Protein AF-A0A7L5BRW3-F1 (afdb_monomer)

Structure (mmCIF, N/CA/C/O backbone):
data_AF-A0A7L5BRW3-F1
#
_entry.id   AF-A0A7L5BRW3-F1
#
loop_
_atom_site.group_PDB
_atom_site.id
_atom_site.type_symbol
_atom_site.label_atom_id
_atom_site.label_alt_id
_atom_site.label_comp_id
_atom_site.label_asym_id
_atom_site.label_entity_id
_atom_site.label_seq_id
_atom_site.pdbx_PDB_ins_code
_atom_site.Cartn_x
_atom_site.Cartn_y
_atom_site.Cartn_z
_atom_site.occupancy
_atom_site.B_iso_or_equiv
_atom_site.auth_seq_id
_atom_site.auth_comp_id
_atom_site.auth_asym_id
_atom_site.auth_atom_id
_atom_site.pdbx_PDB_model_num
ATOM 1 N N . MET A 1 1 ? -12.594 -6.196 -7.158 1.00 59.53 1 MET A N 1
ATOM 2 C CA . MET A 1 1 ? -11.151 -5.879 -7.228 1.00 59.53 1 MET A CA 1
ATOM 3 C C . MET A 1 1 ? -10.964 -4.821 -8.293 1.00 59.53 1 MET A C 1
ATOM 5 O O . MET A 1 1 ? -11.434 -5.030 -9.407 1.00 59.53 1 MET A O 1
ATOM 9 N N . THR A 1 2 ? -10.357 -3.687 -7.953 1.00 75.50 2 THR A N 1
ATOM 10 C CA . THR A 1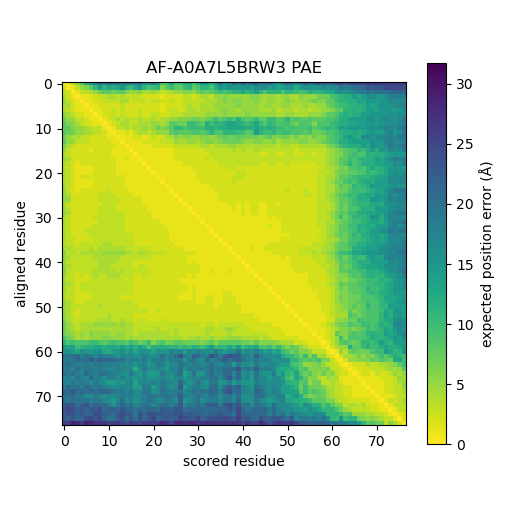 2 ? -10.106 -2.616 -8.923 1.00 75.50 2 THR A CA 1
ATOM 11 C C . THR A 1 2 ? -9.012 -3.056 -9.891 1.00 75.50 2 THR A C 1
ATOM 13 O O . THR A 1 2 ? -7.977 -3.567 -9.467 1.00 75.50 2 THR A O 1
ATOM 16 N N . LYS A 1 3 ? -9.256 -2.923 -11.197 1.00 86.88 3 LYS A N 1
ATOM 17 C CA . LYS A 1 3 ? -8.265 -3.264 -12.221 1.00 86.88 3 LYS A CA 1
ATOM 18 C C . LYS A 1 3 ? -7.205 -2.162 -12.262 1.00 86.88 3 LYS A C 1
ATOM 20 O O . LYS A 1 3 ? -7.539 -1.021 -12.562 1.00 86.88 3 LYS A O 1
ATOM 25 N N . VAL A 1 4 ? -5.953 -2.515 -11.980 1.00 92.75 4 VAL A N 1
ATOM 26 C CA . VAL A 1 4 ? -4.808 -1.602 -12.111 1.00 92.75 4 VAL A CA 1
ATOM 27 C C . VAL A 1 4 ? -4.523 -1.393 -13.599 1.00 92.75 4 VAL A C 1
ATOM 29 O O . VAL A 1 4 ? -4.483 -2.358 -14.368 1.00 92.75 4 VAL A O 1
ATOM 32 N N . LYS A 1 5 ? -4.384 -0.131 -14.013 1.00 93.44 5 LYS A N 1
ATOM 33 C CA . LYS A 1 5 ? -4.031 0.235 -15.389 1.00 93.44 5 LYS A CA 1
ATOM 34 C C . LYS A 1 5 ? -2.600 -0.225 -15.695 1.00 93.44 5 LYS A C 1
ATOM 36 O O . LYS A 1 5 ? -1.727 -0.143 -14.838 1.00 93.44 5 LYS A O 1
ATOM 41 N N . GLU A 1 6 ? -2.369 -0.712 -16.911 1.00 93.81 6 GLU A N 1
ATOM 42 C CA . GLU A 1 6 ? -1.018 -1.023 -17.387 1.00 93.81 6 GLU A CA 1
ATOM 43 C C . GLU A 1 6 ? -0.200 0.261 -17.627 1.00 93.81 6 GLU A C 1
ATOM 45 O O . GLU A 1 6 ? -0.789 1.311 -17.917 1.00 93.81 6 GLU A O 1
ATOM 50 N N . PRO A 1 7 ? 1.139 0.212 -17.491 1.00 95.12 7 PRO A N 1
ATOM 51 C CA . PRO A 1 7 ? 1.988 1.359 -17.800 1.00 95.12 7 PRO A CA 1
ATOM 52 C C . PRO A 1 7 ? 1.858 1.756 -19.275 1.00 95.12 7 PRO A C 1
ATOM 54 O O . PRO A 1 7 ? 1.562 0.917 -20.127 1.00 95.12 7 PRO A O 1
ATOM 57 N N . LEU A 1 8 ? 2.108 3.032 -19.586 1.00 91.31 8 LEU A N 1
ATOM 58 C CA . LEU A 1 8 ? 2.006 3.543 -20.960 1.00 91.31 8 LEU A CA 1
ATOM 59 C C . LEU A 1 8 ? 3.031 2.886 -21.891 1.00 91.31 8 LEU A C 1
ATOM 61 O O . LEU A 1 8 ? 2.709 2.568 -23.036 1.00 91.31 8 LEU A O 1
ATOM 65 N N . TRP A 1 9 ? 4.243 2.650 -21.380 1.00 91.88 9 TRP A N 1
ATOM 66 C CA . TRP A 1 9 ? 5.317 1.941 -22.071 1.00 91.88 9 TRP A CA 1
ATOM 67 C C . TRP A 1 9 ? 5.990 0.909 -21.150 1.00 91.88 9 TRP A C 1
ATOM 69 O O . TRP A 1 9 ? 6.004 1.094 -19.928 1.00 91.88 9 TRP A O 1
ATOM 79 N N . PRO A 1 10 ? 6.559 -0.180 -21.707 1.00 86.81 10 PRO A N 1
ATOM 80 C CA . PRO A 1 10 ? 7.269 -1.185 -20.913 1.00 86.81 10 PRO A CA 1
ATOM 81 C C . PRO A 1 10 ? 8.515 -0.623 -20.215 1.00 86.81 10 PRO A C 1
ATOM 83 O O . PRO A 1 10 ? 8.787 -0.981 -19.066 1.00 86.81 10 PRO A O 1
ATOM 86 N N . ASP A 1 11 ? 9.233 0.258 -20.915 1.00 91.19 11 ASP A N 1
ATOM 87 C CA . ASP A 1 11 ? 10.494 0.859 -20.482 1.00 91.19 11 ASP A CA 1
ATOM 88 C C . ASP A 1 11 ? 10.284 2.076 -19.567 1.00 91.19 11 ASP A C 1
ATOM 90 O O . ASP A 1 11 ? 9.160 2.512 -19.319 1.00 91.19 11 ASP A O 1
ATOM 94 N N . GLU A 1 12 ? 11.383 2.619 -19.043 1.00 89.88 12 GLU A N 1
ATOM 95 C CA . GLU A 1 12 ? 11.371 3.795 -18.174 1.00 89.88 12 GLU A CA 1
ATOM 96 C C . GLU A 1 12 ? 10.952 5.060 -18.940 1.00 89.88 12 GLU A C 1
ATOM 98 O O . GLU A 1 12 ? 11.406 5.311 -20.057 1.00 89.88 12 GLU A O 1
ATOM 103 N N . TYR A 1 13 ? 10.113 5.885 -18.315 1.00 94.88 13 TYR A N 1
ATOM 104 C CA . TYR A 1 13 ? 9.736 7.204 -18.816 1.00 94.88 13 TYR A CA 1
ATOM 105 C C . TYR A 1 13 ? 9.487 8.172 -17.654 1.00 94.88 13 TYR A C 1
ATOM 107 O O . TYR A 1 13 ? 9.205 7.703 -16.550 1.00 94.88 13 TYR A O 1
ATOM 115 N N . PRO A 1 14 ? 9.592 9.501 -17.871 1.00 95.31 14 PRO A N 1
ATOM 116 C CA . PRO A 1 14 ? 9.641 10.480 -16.780 1.00 95.31 14 PRO A CA 1
ATOM 117 C C . PRO A 1 14 ? 8.516 10.350 -15.746 1.00 95.31 14 PRO A C 1
ATOM 119 O O . PRO A 1 14 ? 8.779 10.405 -14.549 1.00 95.31 14 PRO A O 1
ATOM 122 N N . ASP A 1 15 ? 7.290 10.090 -16.204 1.00 96.19 15 ASP A N 1
ATOM 123 C CA . ASP A 1 15 ? 6.102 10.039 -15.346 1.00 96.19 15 ASP A CA 1
ATOM 124 C C . ASP A 1 15 ? 5.705 8.613 -14.931 1.00 96.19 15 ASP A C 1
ATOM 126 O O . ASP A 1 15 ? 4.663 8.412 -14.313 1.00 96.19 15 ASP A O 1
ATOM 130 N N . ARG A 1 16 ? 6.529 7.594 -15.215 1.00 95.62 16 ARG A N 1
ATOM 131 C CA . ARG A 1 16 ? 6.178 6.177 -14.985 1.00 95.62 16 ARG A CA 1
ATOM 132 C C . ARG A 1 16 ? 5.831 5.868 -13.536 1.00 95.62 16 ARG A C 1
ATOM 134 O O . ARG A 1 16 ? 4.954 5.048 -13.265 1.00 95.62 16 ARG A O 1
ATOM 141 N N . PHE A 1 17 ? 6.513 6.521 -12.599 1.00 95.06 17 PHE A N 1
ATOM 142 C CA . PHE A 1 17 ? 6.205 6.388 -11.180 1.00 95.06 17 PHE A CA 1
ATOM 143 C C . PHE A 1 17 ? 4.868 7.043 -10.816 1.00 95.06 17 PHE A C 1
ATOM 145 O O . PHE A 1 17 ? 4.076 6.429 -10.104 1.00 95.06 17 PHE A O 1
ATOM 152 N N . ILE A 1 18 ? 4.593 8.239 -11.342 1.00 96.19 18 ILE A N 1
ATOM 153 C CA . ILE A 1 18 ? 3.333 8.961 -11.114 1.00 96.19 18 ILE A CA 1
ATOM 154 C C . ILE A 1 18 ? 2.164 8.148 -11.681 1.00 96.19 18 ILE A C 1
ATOM 156 O O . ILE A 1 18 ? 1.206 7.873 -10.965 1.00 96.19 18 ILE A O 1
ATOM 160 N N . ASP A 1 19 ? 2.293 7.645 -12.910 1.00 96.44 19 ASP A N 1
ATOM 161 C CA . ASP A 1 19 ? 1.300 6.766 -13.537 1.00 96.44 19 ASP A CA 1
ATOM 162 C C . ASP A 1 19 ? 1.024 5.510 -12.699 1.00 96.44 19 ASP A C 1
ATOM 164 O O . ASP A 1 19 ? -0.118 5.062 -12.582 1.00 96.44 19 ASP A O 1
ATOM 168 N N . CYS A 1 20 ? 2.068 4.924 -12.104 1.00 95.62 20 CYS A N 1
ATOM 169 C CA . CYS A 1 20 ? 1.929 3.776 -11.213 1.00 95.62 20 CYS A CA 1
ATOM 170 C C . CYS A 1 20 ? 1.144 4.145 -9.943 1.00 9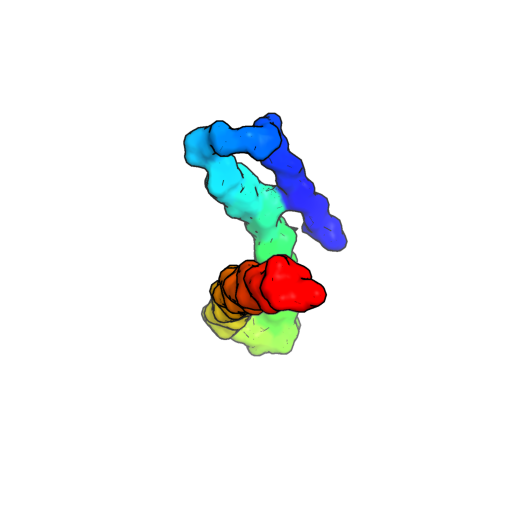5.62 20 CYS A C 1
ATOM 172 O O . CYS A 1 20 ? 0.241 3.407 -9.543 1.00 95.62 20 CYS A O 1
ATOM 174 N N . GLN A 1 21 ? 1.434 5.300 -9.333 1.00 96.25 21 GLN A N 1
ATOM 175 C CA . GLN A 1 21 ? 0.687 5.800 -8.175 1.00 96.25 21 GLN A CA 1
ATOM 176 C C . GLN A 1 21 ? -0.792 6.018 -8.517 1.00 96.25 21 GLN A C 1
ATOM 178 O O . GLN A 1 21 ? -1.665 5.538 -7.792 1.00 96.25 21 GLN A O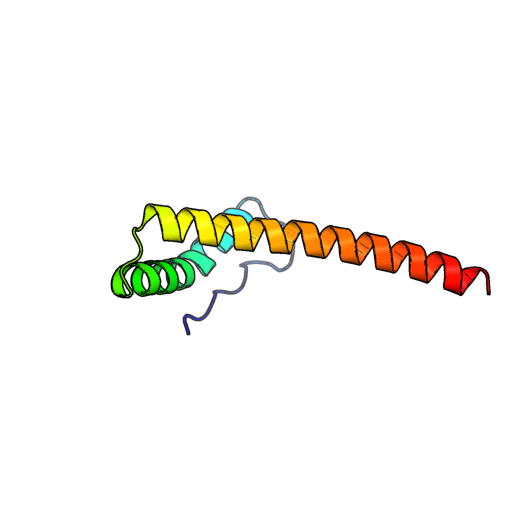 1
ATOM 183 N N . GLU A 1 22 ? -1.085 6.674 -9.641 1.00 95.88 22 GLU A N 1
ATOM 184 C CA . GLU A 1 22 ? -2.456 6.905 -10.105 1.00 95.88 22 GLU A CA 1
ATOM 185 C C . GLU A 1 22 ? -3.194 5.595 -10.401 1.00 95.88 22 GLU A C 1
ATOM 187 O O . GLU A 1 22 ? -4.360 5.439 -10.034 1.00 95.88 22 GLU A O 1
ATOM 192 N N . ALA A 1 23 ? -2.518 4.619 -11.013 1.00 96.31 23 ALA A N 1
ATOM 193 C CA . ALA A 1 23 ? -3.098 3.312 -11.307 1.00 96.31 23 ALA A CA 1
ATOM 194 C C . ALA A 1 23 ? -3.437 2.508 -10.038 1.00 96.31 23 ALA A C 1
ATOM 196 O O . ALA A 1 23 ? -4.387 1.717 -10.049 1.00 96.31 23 ALA A O 1
ATOM 197 N N . LEU A 1 24 ? -2.680 2.695 -8.952 1.00 96.44 24 LEU A N 1
ATOM 198 C CA . LEU A 1 24 ? -2.883 2.016 -7.668 1.00 96.44 24 LEU A CA 1
ATOM 199 C C . LEU A 1 24 ? -3.882 2.737 -6.751 1.00 96.44 24 LEU A C 1
ATOM 201 O O . LEU A 1 24 ? -4.547 2.072 -5.951 1.00 96.44 24 LEU A O 1
ATOM 205 N N . MET A 1 25 ? -4.028 4.059 -6.883 1.00 95.94 25 MET A N 1
ATOM 206 C CA . MET A 1 25 ? -4.849 4.902 -6.004 1.00 95.94 25 MET A CA 1
ATOM 207 C C . MET A 1 25 ? -6.277 4.368 -5.780 1.00 95.94 25 MET A C 1
ATOM 209 O O . MET A 1 25 ? -6.691 4.260 -4.625 1.00 95.94 25 MET A O 1
ATOM 213 N N . PRO A 1 26 ? -7.035 3.934 -6.807 1.00 95.88 26 PRO A N 1
ATOM 214 C CA . PRO A 1 26 ? -8.385 3.419 -6.584 1.00 95.88 26 PRO A CA 1
ATOM 215 C C . PRO A 1 26 ? -8.421 2.154 -5.714 1.00 95.88 26 PRO A C 1
ATOM 217 O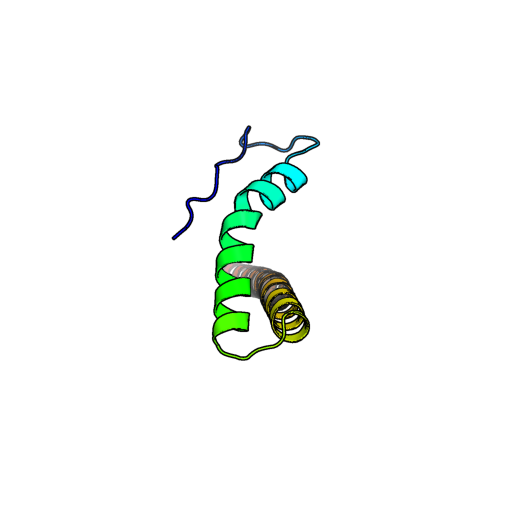 O . PRO A 1 26 ? -9.357 1.950 -4.948 1.00 95.88 26 PRO A O 1
ATOM 220 N N . GLY A 1 27 ? -7.421 1.275 -5.840 1.00 96.00 27 GLY A N 1
ATOM 221 C CA . GLY A 1 27 ? -7.312 0.076 -5.006 1.00 96.00 27 GLY A CA 1
ATOM 222 C C . GLY A 1 27 ? -6.904 0.409 -3.572 1.00 96.00 27 GLY A C 1
ATOM 223 O O . GLY A 1 27 ? -7.438 -0.181 -2.633 1.00 96.00 27 GLY A O 1
ATOM 224 N N . PHE A 1 28 ? -6.003 1.381 -3.413 1.00 95.94 28 PHE A N 1
ATOM 225 C CA . PHE A 1 28 ? -5.590 1.897 -2.112 1.00 95.94 28 PHE A CA 1
ATOM 226 C C . PHE A 1 28 ? -6.773 2.492 -1.337 1.00 95.94 28 PHE A C 1
ATOM 228 O O . PHE A 1 28 ? -7.000 2.097 -0.196 1.00 95.94 28 PHE A O 1
ATOM 235 N N . LEU A 1 29 ? -7.574 3.359 -1.969 1.00 96.62 29 LEU A N 1
ATOM 236 C CA . LEU A 1 29 ? -8.742 3.980 -1.333 1.00 96.62 29 LEU A CA 1
ATOM 237 C C . LEU A 1 29 ? -9.777 2.948 -0.883 1.00 96.62 29 LEU A C 1
ATOM 239 O O . LEU A 1 29 ? -10.240 3.015 0.248 1.00 96.62 29 LEU A O 1
ATOM 243 N N . VAL A 1 30 ? -10.073 1.936 -1.707 1.00 97.00 30 VAL A N 1
ATOM 244 C CA . VAL A 1 30 ? -10.999 0.853 -1.322 1.00 97.00 30 VAL A CA 1
ATOM 245 C C . VAL A 1 30 ? -10.518 0.119 -0.067 1.00 97.00 30 VAL A C 1
ATOM 247 O O . VAL A 1 30 ? -11.319 -0.225 0.802 1.00 97.00 30 VAL A O 1
ATOM 250 N N . LEU A 1 31 ? -9.213 -0.139 0.041 1.00 96.31 31 LEU A N 1
ATOM 251 C CA . LEU A 1 31 ? -8.648 -0.815 1.205 1.00 96.31 31 LEU A CA 1
ATOM 252 C C . LEU A 1 31 ? -8.651 0.089 2.445 1.00 96.31 31 LEU A C 1
ATOM 254 O O . LEU A 1 31 ? -8.990 -0.377 3.533 1.00 96.31 31 LEU A O 1
ATOM 258 N N . LEU A 1 32 ? -8.331 1.373 2.271 1.00 97.69 32 LEU A N 1
ATOM 259 C CA . LEU A 1 32 ? -8.366 2.379 3.330 1.00 97.69 32 LEU A CA 1
ATOM 260 C C . LEU A 1 32 ? -9.787 2.561 3.880 1.00 97.69 32 LEU A C 1
ATOM 262 O O . LEU A 1 32 ? -10.003 2.449 5.085 1.00 97.69 32 LEU A O 1
ATOM 266 N N . GLU A 1 33 ? -10.770 2.748 3.001 1.00 97.94 33 GLU A N 1
ATOM 267 C CA . GLU A 1 33 ? -12.188 2.849 3.356 1.00 97.94 33 GLU A CA 1
ATOM 268 C C . GLU A 1 33 ? -12.681 1.585 4.066 1.00 97.94 33 GLU A C 1
ATOM 270 O O . GLU A 1 33 ? -13.394 1.673 5.064 1.00 97.94 33 GLU A O 1
ATOM 275 N N . SER A 1 34 ? -12.263 0.400 3.607 1.00 98.12 34 SER A N 1
ATOM 276 C CA . SER A 1 34 ? -12.604 -0.865 4.266 1.00 98.12 34 SER A CA 1
ATOM 277 C C . SER A 1 34 ? -12.017 -0.966 5.676 1.00 98.12 34 SER A C 1
ATOM 279 O O . SER A 1 34 ? -12.666 -1.529 6.563 1.00 98.12 34 SER A O 1
ATOM 281 N N . ALA A 1 35 ? -10.805 -0.456 5.903 1.00 98.38 35 ALA A N 1
ATOM 282 C CA . ALA A 1 35 ? -10.200 -0.416 7.230 1.00 98.38 35 ALA A CA 1
ATOM 283 C C . ALA A 1 35 ? -10.966 0.549 8.147 1.00 98.38 35 ALA A C 1
ATOM 285 O O . ALA A 1 35 ? -11.362 0.162 9.248 1.00 98.38 35 ALA A O 1
ATOM 286 N N . VAL A 1 36 ? -11.274 1.754 7.660 1.00 98.44 36 VAL A N 1
ATOM 287 C CA . VAL A 1 36 ? -12.055 2.746 8.414 1.00 98.44 36 VAL A CA 1
ATOM 288 C C . VAL A 1 36 ? -13.453 2.224 8.752 1.00 98.44 36 VAL A C 1
ATOM 290 O O . VAL A 1 36 ? -13.889 2.308 9.900 1.00 98.44 36 VAL A O 1
ATOM 293 N N . ALA A 1 37 ? -14.137 1.587 7.800 1.00 98.50 37 ALA A N 1
ATOM 294 C CA . ALA A 1 37 ? -15.439 0.957 8.026 1.00 98.50 37 ALA A CA 1
ATOM 295 C C . ALA A 1 37 ? -15.388 -0.194 9.050 1.00 98.50 37 ALA A C 1
ATOM 297 O O . ALA A 1 37 ? -16.404 -0.523 9.660 1.00 98.50 37 ALA A O 1
ATOM 298 N N . SER A 1 38 ? -14.210 -0.787 9.260 1.00 98.50 38 SER A N 1
ATOM 299 C CA . SER A 1 38 ? -13.975 -1.829 10.266 1.00 98.50 38 SER A CA 1
ATOM 300 C C . SER A 1 38 ? -13.627 -1.265 11.651 1.00 98.50 38 SER A C 1
ATOM 302 O O . SER A 1 38 ? -13.405 -2.039 12.579 1.00 98.50 38 SER A O 1
ATOM 304 N N . GLY A 1 39 ? -13.597 0.063 11.805 1.00 98.50 39 GLY A N 1
ATOM 305 C CA . GLY A 1 39 ? -13.368 0.750 13.078 1.00 98.50 39 GLY A CA 1
ATOM 306 C C . GLY A 1 39 ? -11.933 1.220 13.316 1.00 98.50 39 GLY A C 1
ATOM 307 O O . GLY A 1 39 ? -11.667 1.785 14.375 1.00 98.50 39 GLY A O 1
ATOM 308 N N . TRP A 1 40 ? -11.023 1.023 12.361 1.00 98.69 40 TRP A N 1
ATOM 309 C CA . TRP A 1 40 ? -9.681 1.604 12.428 1.00 98.69 40 TRP A CA 1
ATOM 310 C C . TRP A 1 40 ? -9.736 3.099 12.128 1.00 98.69 40 TRP A C 1
ATOM 312 O O . TRP A 1 40 ? -10.555 3.560 11.332 1.00 98.69 40 TRP A O 1
ATOM 322 N N . THR A 1 41 ? -8.845 3.878 12.725 1.00 98.62 41 THR A N 1
ATOM 323 C CA . THR A 1 41 ? -8.661 5.261 12.281 1.00 98.62 41 THR A CA 1
ATOM 324 C C . THR A 1 41 ? -7.944 5.289 10.933 1.00 98.62 41 THR A C 1
ATOM 326 O O . THR A 1 41 ? -7.166 4.396 10.594 1.00 98.62 41 THR A O 1
ATOM 329 N N . GLU A 1 42 ? -8.171 6.348 10.158 1.00 98.12 42 GLU A N 1
ATOM 330 C CA . GLU A 1 42 ? -7.486 6.539 8.877 1.00 98.12 42 GLU A CA 1
ATOM 331 C C . GLU A 1 42 ? -5.956 6.562 9.050 1.00 98.12 42 GLU A C 1
ATOM 333 O O . GLU A 1 42 ? -5.234 5.928 8.285 1.00 98.12 42 GLU A O 1
ATOM 338 N N . ASN A 1 43 ? -5.461 7.200 10.118 1.00 98.44 43 ASN A N 1
ATOM 339 C CA . ASN A 1 43 ? -4.033 7.247 10.439 1.00 98.44 43 ASN A CA 1
ATOM 340 C C . ASN A 1 43 ? -3.443 5.857 10.718 1.00 98.44 43 ASN A C 1
ATOM 342 O O . ASN A 1 43 ? -2.357 5.556 10.226 1.00 98.44 43 ASN A O 1
ATOM 346 N N . GLU A 1 44 ? -4.137 5.007 11.484 1.00 98.38 44 GLU A N 1
ATOM 347 C CA . GLU A 1 44 ? -3.696 3.627 11.737 1.00 98.38 44 GLU A CA 1
ATOM 348 C C . GLU A 1 44 ? -3.640 2.820 10.441 1.00 98.38 44 GLU A C 1
ATOM 350 O O . GLU A 1 44 ? -2.662 2.118 10.189 1.00 98.38 44 GLU A O 1
ATOM 355 N N . ALA A 1 45 ? -4.663 2.949 9.597 1.00 98.38 45 ALA A N 1
ATOM 356 C CA . ALA A 1 45 ? -4.722 2.241 8.328 1.00 98.38 45 ALA A CA 1
ATOM 357 C C . ALA A 1 45 ? -3.598 2.683 7.373 1.00 98.38 45 ALA A C 1
ATOM 359 O O . ALA A 1 45 ? -2.923 1.833 6.794 1.00 98.38 45 ALA A O 1
ATOM 360 N N . ILE A 1 46 ? -3.341 3.989 7.245 1.00 98.12 46 ILE A N 1
ATOM 361 C CA . ILE A 1 46 ? -2.245 4.520 6.417 1.00 98.12 46 ILE A CA 1
ATOM 362 C C . ILE A 1 46 ? -0.880 4.067 6.950 1.00 98.12 46 ILE A C 1
ATOM 364 O O . ILE A 1 46 ? -0.034 3.630 6.163 1.00 98.12 46 ILE A O 1
ATOM 368 N N . ALA A 1 47 ? -0.663 4.139 8.267 1.00 98.31 47 ALA A N 1
ATOM 369 C CA . ALA A 1 47 ? 0.581 3.688 8.886 1.00 98.31 47 ALA A CA 1
ATOM 370 C C . ALA A 1 47 ? 0.819 2.193 8.618 1.00 98.31 47 ALA A C 1
ATOM 372 O O . ALA A 1 47 ? 1.874 1.820 8.108 1.00 98.31 47 ALA A O 1
ATOM 373 N N . ALA A 1 48 ? -0.194 1.353 8.847 1.00 98.12 48 ALA A N 1
ATOM 374 C CA . ALA A 1 48 ? -0.107 -0.083 8.597 1.00 98.12 48 ALA A CA 1
ATOM 375 C C . ALA A 1 48 ? 0.152 -0.4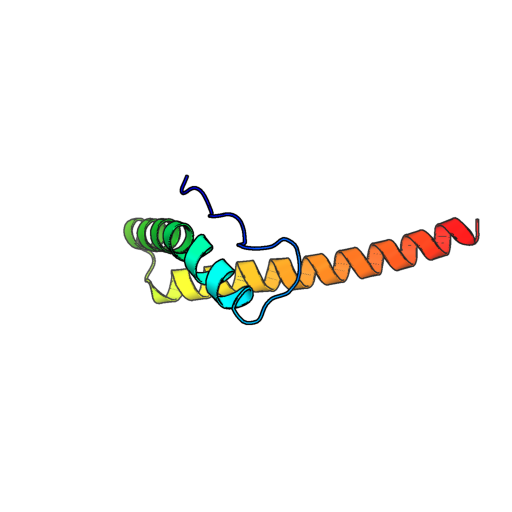08 7.115 1.00 98.12 48 ALA A C 1
ATOM 377 O O . ALA A 1 48 ? 0.984 -1.257 6.803 1.00 98.12 48 ALA A O 1
ATOM 378 N N . LEU A 1 49 ? -0.523 0.270 6.180 1.00 96.88 49 LEU A N 1
ATOM 379 C CA . LEU A 1 49 ? -0.304 0.072 4.741 1.00 96.88 49 LEU A CA 1
ATOM 380 C C . LEU A 1 49 ? 1.115 0.462 4.310 1.00 96.88 49 LEU A C 1
ATOM 382 O O . LEU A 1 49 ? 1.699 -0.220 3.465 1.00 96.88 49 LEU A O 1
ATOM 386 N N . THR A 1 50 ? 1.674 1.512 4.912 1.00 96.56 50 THR A N 1
ATOM 387 C CA . THR A 1 50 ? 3.063 1.933 4.688 1.00 96.56 50 THR A CA 1
ATOM 388 C C . THR A 1 50 ? 4.036 0.864 5.184 1.00 96.56 50 THR A C 1
ATOM 390 O O . THR A 1 50 ? 4.865 0.389 4.411 1.00 96.56 50 THR A O 1
ATOM 393 N N . GLU A 1 51 ? 3.870 0.389 6.423 1.00 97.25 51 GLU A N 1
ATOM 394 C CA . GLU A 1 51 ? 4.716 -0.670 6.992 1.00 97.25 51 GLU A CA 1
ATOM 395 C C . GLU A 1 51 ? 4.642 -1.983 6.197 1.00 97.25 51 GLU A C 1
ATOM 397 O O . GLU A 1 51 ? 5.656 -2.655 6.004 1.00 97.25 51 GLU A O 1
ATOM 402 N N . LEU A 1 52 ? 3.463 -2.351 5.682 1.00 95.94 52 LEU A N 1
ATOM 403 C CA . LEU A 1 52 ? 3.301 -3.531 4.827 1.00 95.94 52 LEU A CA 1
ATOM 404 C C . LEU A 1 52 ? 4.047 -3.388 3.492 1.00 95.94 52 LEU A C 1
ATOM 406 O O . LEU A 1 52 ? 4.650 -4.358 3.017 1.00 95.94 52 LEU A O 1
ATOM 410 N N . ALA A 1 53 ? 4.007 -2.203 2.878 1.00 94.50 53 ALA A N 1
ATOM 411 C CA . 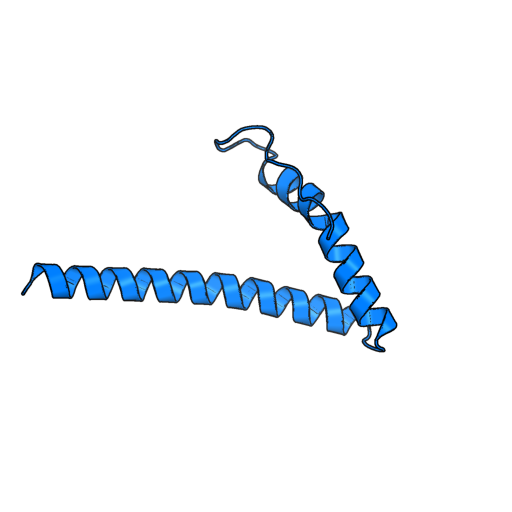ALA A 1 53 ? 4.727 -1.924 1.639 1.00 94.50 53 ALA A CA 1
ATOM 412 C C . ALA A 1 53 ? 6.248 -1.953 1.859 1.00 94.50 53 ALA A C 1
ATOM 414 O O . ALA A 1 53 ? 6.961 -2.650 1.127 1.00 94.50 53 ALA A O 1
ATOM 415 N N . ASP A 1 54 ? 6.726 -1.284 2.908 1.00 93.38 54 ASP A N 1
ATOM 416 C CA . ASP A 1 54 ? 8.141 -1.245 3.286 1.00 93.38 54 ASP A CA 1
ATOM 417 C C . ASP A 1 54 ? 8.662 -2.637 3.652 1.00 93.38 54 ASP A C 1
ATOM 419 O O . ASP A 1 54 ? 9.698 -3.078 3.148 1.00 93.38 54 ASP A O 1
ATOM 423 N N . GLY A 1 55 ? 7.909 -3.388 4.458 1.00 91.56 55 GLY A N 1
ATOM 424 C CA . GLY A 1 55 ? 8.242 -4.764 4.816 1.00 91.56 55 GLY A CA 1
ATOM 425 C C . GLY A 1 55 ? 8.360 -5.667 3.587 1.00 91.56 55 GLY A C 1
ATOM 426 O O . GLY A 1 55 ? 9.288 -6.473 3.492 1.00 91.56 55 GLY A O 1
ATOM 427 N N . ARG A 1 56 ? 7.478 -5.504 2.590 1.00 90.56 56 ARG A N 1
ATOM 428 C CA . ARG A 1 56 ? 7.577 -6.251 1.328 1.00 90.56 56 ARG A CA 1
ATOM 429 C C . ARG A 1 56 ? 8.803 -5.848 0.509 1.00 90.56 56 ARG A C 1
ATOM 431 O O . ARG A 1 56 ? 9.434 -6.722 -0.089 1.00 90.56 56 ARG A O 1
ATOM 438 N N . TRP A 1 57 ? 9.133 -4.561 0.462 1.00 87.62 57 TRP A N 1
ATOM 439 C CA . TRP A 1 57 ? 10.331 -4.068 -0.216 1.00 87.62 57 TRP A CA 1
ATOM 440 C C . TRP A 1 57 ? 11.605 -4.662 0.397 1.00 87.62 57 TRP A C 1
ATOM 442 O O . TRP A 1 57 ? 12.419 -5.252 -0.319 1.00 87.62 57 TRP A O 1
ATOM 452 N N . LEU A 1 58 ? 11.732 -4.591 1.723 1.00 87.94 58 LEU A N 1
ATOM 453 C CA . LEU A 1 58 ? 12.880 -5.120 2.463 1.00 87.94 58 LEU A CA 1
ATOM 454 C C . LEU A 1 58 ? 13.009 -6.641 2.308 1.00 87.94 58 LEU A C 1
ATOM 456 O O . LEU A 1 58 ? 14.078 -7.129 1.939 1.00 87.94 58 LEU A O 1
ATOM 460 N N . ALA A 1 59 ? 11.915 -7.390 2.473 1.00 83.62 59 ALA A N 1
ATOM 461 C CA . ALA A 1 59 ? 11.919 -8.847 2.322 1.00 83.62 59 ALA A CA 1
ATOM 462 C C . ALA A 1 59 ? 12.267 -9.304 0.892 1.00 83.62 59 ALA A C 1
ATOM 464 O O . ALA A 1 59 ? 12.880 -10.358 0.698 1.00 83.62 59 ALA A O 1
ATOM 465 N N . ASN A 1 60 ? 11.889 -8.537 -0.137 1.00 75.69 60 ASN A N 1
ATOM 466 C CA . ASN A 1 60 ? 12.330 -8.815 -1.505 1.00 75.69 60 ASN A CA 1
ATOM 467 C C . ASN A 1 60 ? 13.852 -8.620 -1.646 1.00 75.69 60 ASN A C 1
ATOM 469 O O . ASN A 1 60 ? 14.500 -9.433 -2.306 1.00 75.69 60 ASN A O 1
ATOM 473 N N . GLY A 1 61 ? 14.426 -7.595 -1.008 1.00 71.25 61 GLY A N 1
ATOM 474 C CA . GLY A 1 61 ? 15.877 -7.381 -0.953 1.00 71.25 61 GLY A CA 1
ATOM 475 C C . GLY A 1 61 ? 16.620 -8.539 -0.279 1.00 71.25 61 GLY A C 1
ATOM 476 O O . GLY A 1 61 ? 17.537 -9.112 -0.870 1.00 71.25 61 GLY A O 1
ATOM 477 N N . GLU A 1 62 ? 16.164 -8.960 0.901 1.00 68.56 62 GLU A N 1
ATOM 478 C CA . GLU A 1 62 ? 16.749 -10.088 1.645 1.00 68.56 62 GLU A CA 1
ATOM 479 C C . GLU A 1 62 ? 16.681 -11.405 0.856 1.00 68.56 62 GLU A C 1
ATOM 481 O O . GLU A 1 62 ? 17.651 -12.168 0.806 1.00 68.56 62 GLU A O 1
ATOM 486 N N . ASN A 1 63 ? 15.564 -11.660 0.167 1.00 70.31 63 ASN A N 1
ATOM 487 C CA . ASN A 1 63 ? 15.432 -12.830 -0.699 1.00 70.31 63 ASN A CA 1
ATOM 488 C C . ASN A 1 63 ? 16.412 -12.799 -1.880 1.00 70.31 63 ASN A C 1
ATOM 490 O O . ASN A 1 63 ? 16.976 -13.837 -2.227 1.00 70.31 63 ASN A O 1
ATOM 494 N N . ILE A 1 64 ? 16.646 -11.637 -2.496 1.00 70.44 64 ILE A N 1
ATOM 495 C CA . ILE A 1 64 ? 17.621 -11.497 -3.591 1.00 70.44 64 ILE A CA 1
ATOM 496 C C . ILE A 1 64 ? 19.037 -11.823 -3.098 1.00 70.44 64 ILE A C 1
ATOM 498 O O . ILE A 1 64 ? 19.784 -12.533 -3.782 1.00 70.44 64 ILE A O 1
ATOM 502 N N . ASP A 1 65 ? 19.403 -11.355 -1.908 1.00 73.38 65 ASP A N 1
ATOM 503 C CA . ASP A 1 65 ? 20.720 -11.610 -1.326 1.00 73.38 65 ASP A CA 1
ATOM 504 C C . ASP A 1 65 ? 20.910 -13.088 -0.961 1.00 73.38 65 ASP A C 1
ATOM 506 O O . ASP A 1 65 ? 21.936 -13.684 -1.313 1.00 73.38 65 ASP A O 1
ATOM 510 N N . LEU A 1 66 ? 19.895 -13.724 -0.367 1.00 72.00 66 LEU A N 1
ATOM 511 C CA . LEU A 1 66 ? 19.892 -15.167 -0.109 1.00 72.00 66 LEU A CA 1
ATOM 512 C C . LEU A 1 66 ? 20.037 -15.983 -1.400 1.00 72.00 66 LEU A C 1
ATOM 514 O O . LEU A 1 66 ? 20.848 -16.911 -1.460 1.00 72.00 66 LEU A O 1
ATOM 518 N N . GLN A 1 67 ? 19.308 -15.624 -2.460 1.00 79.00 67 GLN A N 1
ATOM 519 C CA . GLN A 1 67 ? 19.420 -16.282 -3.767 1.00 79.00 67 GLN A CA 1
ATOM 520 C C . GLN A 1 67 ? 20.826 -16.127 -4.363 1.00 79.00 67 GLN A C 1
ATOM 522 O O . GLN A 1 67 ? 21.367 -17.082 -4.929 1.00 79.00 67 GLN A O 1
ATOM 527 N N . ARG A 1 68 ? 21.464 -14.962 -4.192 1.00 79.94 68 ARG A N 1
ATOM 528 C CA . ARG A 1 68 ? 22.847 -14.726 -4.637 1.00 79.94 68 ARG A CA 1
ATOM 529 C C . ARG A 1 68 ? 23.836 -15.640 -3.906 1.00 79.94 68 ARG A C 1
ATOM 531 O O . ARG A 1 68 ? 24.692 -16.251 -4.553 1.00 79.94 68 ARG A O 1
ATOM 538 N N . VAL A 1 69 ? 23.703 -15.778 -2.585 1.00 79.06 69 VAL A N 1
ATOM 539 C CA . VAL A 1 69 ? 24.534 -16.688 -1.777 1.00 79.06 69 VAL A CA 1
ATOM 540 C C . VAL A 1 69 ? 24.303 -18.142 -2.188 1.00 79.06 69 VAL A C 1
ATOM 542 O O . VAL A 1 69 ? 25.271 -18.843 -2.487 1.00 79.06 69 VAL A O 1
ATOM 545 N N . LEU A 1 70 ? 23.051 -18.589 -2.305 1.00 83.94 70 LEU A N 1
ATOM 546 C CA . LEU A 1 70 ? 22.722 -19.946 -2.759 1.00 83.94 70 LEU A CA 1
ATOM 547 C C . LEU A 1 70 ? 23.312 -20.256 -4.141 1.00 83.94 70 LEU A C 1
ATOM 549 O O . LEU A 1 70 ? 23.887 -21.328 -4.342 1.00 83.94 70 LEU A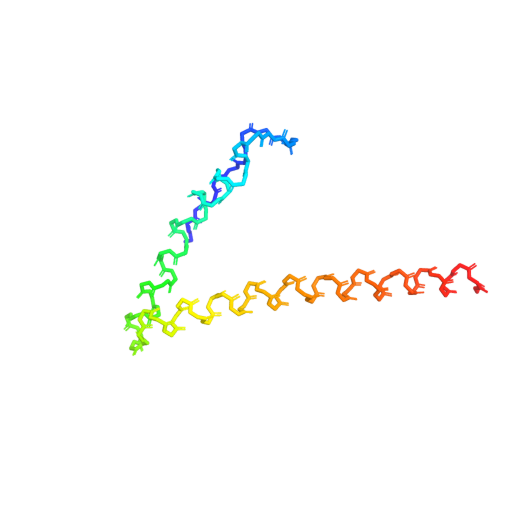 O 1
ATOM 553 N N . ALA A 1 71 ? 23.231 -19.314 -5.084 1.00 84.19 71 ALA A N 1
ATOM 554 C CA . ALA A 1 71 ? 23.833 -19.462 -6.406 1.00 84.19 71 ALA A CA 1
ATOM 555 C C . ALA A 1 71 ? 25.366 -19.596 -6.333 1.00 84.19 71 ALA A C 1
ATOM 557 O O . ALA A 1 71 ? 25.954 -20.367 -7.091 1.00 84.19 71 ALA A O 1
ATOM 558 N N . SER A 1 72 ? 26.021 -18.885 -5.410 1.00 85.56 72 SER A N 1
ATOM 559 C CA . SER A 1 72 ? 27.471 -18.983 -5.201 1.00 85.56 72 SER A CA 1
ATOM 560 C C . SER A 1 72 ? 27.910 -20.326 -4.607 1.00 85.56 72 SER A C 1
ATOM 562 O O . SER A 1 72 ? 28.949 -20.847 -5.009 1.00 85.56 72 SER A O 1
ATOM 564 N N . ILE A 1 73 ? 27.104 -20.914 -3.714 1.00 87.75 73 ILE A N 1
ATOM 565 C CA . ILE A 1 73 ? 27.360 -22.235 -3.121 1.00 87.75 73 ILE A CA 1
ATOM 566 C C . ILE A 1 73 ? 27.170 -23.319 -4.186 1.00 87.75 73 ILE A C 1
ATOM 568 O O . ILE A 1 73 ? 28.045 -24.163 -4.359 1.00 87.75 73 ILE A O 1
ATOM 572 N N . LYS A 1 74 ? 26.087 -23.248 -4.97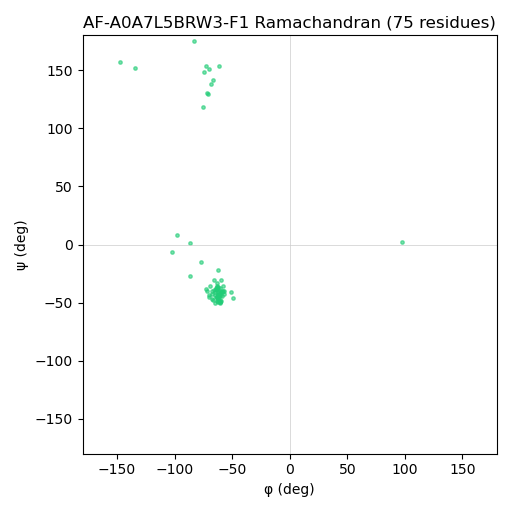5 1.00 77.12 74 LYS A N 1
ATOM 573 C CA . LYS A 1 74 ? 25.827 -24.186 -6.082 1.00 77.12 74 LYS A CA 1
ATOM 574 C C . LYS A 1 74 ? 26.915 -24.192 -7.157 1.00 77.12 74 LYS A C 1
ATOM 576 O O . LYS A 1 74 ? 27.124 -25.221 -7.775 1.00 77.12 74 LYS A O 1
ATOM 581 N N . ARG A 1 75 ? 27.594 -23.065 -7.398 1.00 71.44 75 ARG A N 1
ATOM 582 C CA . ARG A 1 75 ? 28.705 -22.979 -8.369 1.00 71.44 75 ARG A CA 1
ATOM 583 C C . ARG A 1 75 ? 30.023 -23.574 -7.858 1.00 71.44 75 ARG A C 1
ATOM 585 O O . ARG A 1 75 ? 30.943 -23.726 -8.652 1.00 71.44 75 ARG A O 1
ATOM 592 N N . ARG A 1 76 ? 30.147 -23.816 -6.549 1.00 65.12 76 ARG A N 1
ATOM 593 C CA . ARG A 1 76 ? 31.355 -24.355 -5.896 1.00 65.12 76 ARG A CA 1
ATOM 594 C C . ARG A 1 76 ? 31.243 -25.846 -5.548 1.00 65.12 76 ARG A C 1
ATOM 596 O O . ARG A 1 76 ? 32.229 -26.409 -5.081 1.00 65.12 76 ARG A O 1
ATOM 603 N N . SER A 1 77 ? 30.063 -26.436 -5.733 1.00 56.16 77 SER A N 1
ATOM 604 C CA . SER A 1 77 ? 29.784 -27.872 -5.613 1.00 56.16 77 SER A CA 1
ATOM 605 C C . SER A 1 77 ? 29.786 -28.531 -6.983 1.00 56.16 77 SER A C 1
ATOM 607 O O . SER A 1 77 ? 29.940 -29.770 -6.982 1.00 56.16 77 SER A O 1
#

Secondary structure (DSSP, 8-state):
-PPPPPPSSSS--TTHHHHHHHHHHHHHHHHHHHHHHTT--HHHHHHHHHHHHHHHHHHHHHHHHHHHHHHHHHTT-

pLDDT: mean 89.74, std 10.47, range [56.16, 98.69]

Nearest PDB structures (foldse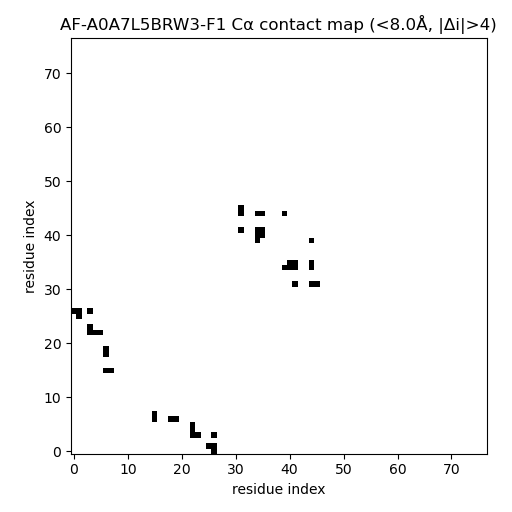ek):
  5t1z-assembly1_A  TM=7.100E-01  e=9.518E+00  Homo sapiens
  3oll-assembly3_A  TM=5.214E-01  e=4.767E+00  Homo sapiens

Foldseek 3Di:
DQQQDDFPDPDDDDCRVVSNCVSCVVVLVVQLVVCVVVPDDSVVSVVVVVCVVVVVVVVVVVVVVVVVVVVVVVVVD

Organism: NCBI:txid2267833

Mean predicted aligned error: 7.38 Å

Solvent-accessible surface area (backbone atoms only — not comparable to full-atom values): 4571 Å² total; per-residue (Å²): 132,73,82,65,63,78,73,97,56,97,66,94,54,96,57,52,66,58,54,49,50,61,32,43,43,68,48,50,50,56,51,48,52,52,38,37,77,71,71,45,52,66,68,57,45,53,52,52,55,49,52,54,53,50,50,51,54,51,52,52,51,54,50,54,52,50,50,53,51,53,53,55,53,63,74,76,108

Radius of gyration: 17.95 Å; Cα contacts (8 Å, |Δi|>4): 23; chains: 1; bounding box: 47×38×35 Å

Sequence (77 aa):
MTKVKEPLWPDEYPDRFIDCQEALMPGFLVLLESAVASGWTENEAIAALTELADGRWLANGENIDLQRVLASIKRRS